Protein AF-A0A945M6J4-F1 (afdb_monomer)

pLDDT: mean 96.17, std 4.26, range [65.12, 98.44]

Foldseek 3Di:
DLLVLLLLLLLLVLLLVVLVVVLVPDDPVCVVVSVVSVVVSVVSVVSNVVSVVVNNVVPVVSVVSSVVSNVVNVVVVCVVVVD

Secondary structure (DSSP, 8-state):
-HHHHHHHHHHHHHHHHHHHHHHHH--GGGHHHHHHHHHHHHHHHHHHHHHHHTTSTTSTTHHHHHHHHHHHHHHHHHHHH--

Nearest PDB structures (foldseek):
  5n72-assembly1_A-2  TM=5.344E-01  e=4.107E+00  Legionella pneumophila
  5n6x-assembly1_A  TM=6.314E-01  e=9.364E+00  Legionella pneumophila

Structure (mmCIF, N/CA/C/O backbone):
data_AF-A0A945M6J4-F1
#
_entry.id   AF-A0A945M6J4-F1
#
loop_
_atom_site.group_PDB
_atom_site.id
_atom_site.type_symbol
_atom_site.label_atom_id
_atom_site.label_alt_id
_atom_site.label_comp_id
_atom_site.label_asym_id
_atom_site.label_entity_id
_atom_site.label_seq_id
_atom_site.pdbx_PDB_ins_code
_atom_site.Cartn_x
_atom_site.Cartn_y
_atom_site.Cartn_z
_atom_site.occupancy
_atom_site.B_iso_or_equiv
_atom_site.auth_seq_id
_atom_site.auth_comp_id
_atom_site.auth_asym_id
_atom_site.auth_atom_id
_atom_site.pdbx_PDB_model_num
ATOM 1 N N . PRO A 1 1 ? 13.836 6.679 -11.275 1.00 80.44 1 PRO A N 1
ATOM 2 C CA . PRO A 1 1 ? 12.478 7.264 -11.134 1.00 80.44 1 PRO A CA 1
ATOM 3 C C . PRO A 1 1 ? 11.362 6.232 -11.353 1.00 80.44 1 PRO A C 1
ATOM 5 O O . PRO A 1 1 ? 10.742 5.837 -10.380 1.00 80.44 1 PRO A O 1
ATOM 8 N N . ARG A 1 2 ? 11.175 5.709 -12.573 1.00 92.56 2 ARG A N 1
ATOM 9 C CA . ARG A 1 2 ? 10.055 4.802 -12.903 1.00 92.56 2 ARG A CA 1
ATOM 10 C C . ARG A 1 2 ? 10.044 3.477 -12.141 1.00 92.56 2 ARG A C 1
ATOM 12 O O . ARG A 1 2 ? 9.001 3.059 -11.677 1.00 92.56 2 ARG A O 1
ATOM 19 N N . ALA A 1 3 ? 11.208 2.856 -11.935 1.00 94.88 3 ALA A N 1
ATOM 20 C CA . ALA A 1 3 ? 11.301 1.630 -11.133 1.00 94.88 3 ALA A CA 1
ATOM 21 C C . ALA A 1 3 ? 10.864 1.841 -9.671 1.00 94.88 3 ALA A C 1
ATOM 23 O O . ALA A 1 3 ? 10.233 0.967 -9.095 1.00 94.88 3 ALA A O 1
ATOM 24 N N . ALA A 1 4 ? 11.157 3.009 -9.088 1.00 96.12 4 ALA A N 1
ATOM 25 C CA . ALA A 1 4 ? 10.669 3.347 -7.754 1.00 96.12 4 ALA A CA 1
ATOM 26 C C . ALA A 1 4 ? 9.144 3.537 -7.760 1.00 96.12 4 ALA A C 1
ATOM 28 O O . ALA A 1 4 ? 8.481 2.992 -6.892 1.00 96.12 4 ALA A O 1
ATOM 29 N N . MET A 1 5 ? 8.593 4.203 -8.782 1.00 97.56 5 MET A N 1
ATOM 30 C CA . MET A 1 5 ? 7.140 4.363 -8.942 1.00 97.56 5 MET A CA 1
ATOM 31 C C . MET A 1 5 ? 6.425 3.023 -9.169 1.00 97.56 5 MET A C 1
ATOM 33 O O . MET A 1 5 ? 5.352 2.801 -8.625 1.00 97.56 5 MET A O 1
ATOM 37 N N . ALA A 1 6 ? 7.039 2.085 -9.893 1.00 97.38 6 ALA A N 1
ATOM 38 C CA . ALA A 1 6 ? 6.539 0.716 -10.021 1.00 97.38 6 ALA A CA 1
ATOM 39 C C . ALA A 1 6 ? 6.488 -0.016 -8.673 1.00 97.38 6 ALA A C 1
ATOM 41 O O . ALA A 1 6 ? 5.523 -0.726 -8.397 1.00 97.38 6 ALA A O 1
ATOM 42 N N . CYS A 1 7 ? 7.507 0.1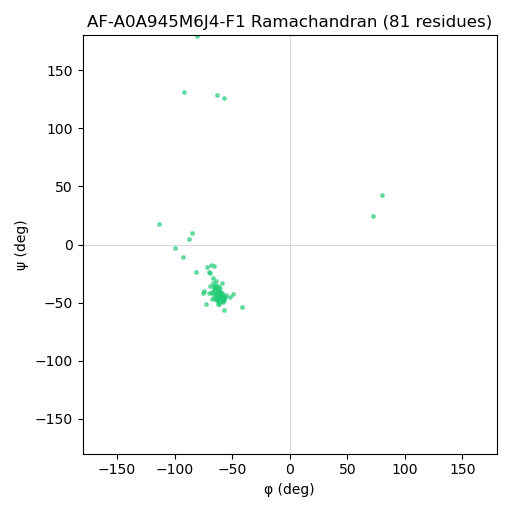69 -7.825 1.00 97.25 7 CYS A N 1
ATOM 43 C CA . CYS A 1 7 ? 7.470 -0.334 -6.455 1.00 97.25 7 CYS A CA 1
ATOM 44 C C . CYS A 1 7 ? 6.360 0.341 -5.642 1.00 97.25 7 CYS A C 1
ATOM 46 O O . CYS A 1 7 ? 5.657 -0.371 -4.937 1.00 97.25 7 CYS A O 1
ATOM 48 N N . THR A 1 8 ? 6.176 1.661 -5.762 1.00 97.62 8 THR A N 1
ATOM 49 C CA . THR A 1 8 ? 5.092 2.401 -5.095 1.00 97.62 8 THR A CA 1
ATOM 50 C C . THR A 1 8 ? 3.733 1.824 -5.474 1.00 97.62 8 THR A C 1
ATOM 52 O O . THR A 1 8 ? 3.056 1.311 -4.596 1.00 97.62 8 THR A O 1
ATOM 55 N N . VAL A 1 9 ? 3.387 1.747 -6.767 1.00 97.69 9 VAL A N 1
ATOM 56 C CA . VAL A 1 9 ? 2.120 1.127 -7.217 1.00 97.69 9 VAL A CA 1
ATOM 57 C C . VAL A 1 9 ? 1.940 -0.273 -6.623 1.00 97.69 9 VAL A C 1
ATOM 59 O O . VAL A 1 9 ? 0.877 -0.615 -6.117 1.00 97.69 9 VAL A O 1
ATOM 62 N N . ALA A 1 10 ? 2.992 -1.092 -6.647 1.00 97.75 10 ALA A N 1
ATOM 63 C CA . ALA A 1 10 ? 2.934 -2.452 -6.131 1.00 97.75 10 ALA A CA 1
ATOM 64 C C . ALA A 1 10 ? 2.704 -2.534 -4.610 1.00 97.75 10 ALA A C 1
ATOM 66 O O . ALA A 1 10 ? 2.023 -3.455 -4.158 1.00 97.75 10 ALA A O 1
ATOM 67 N N . VAL A 1 11 ? 3.284 -1.621 -3.827 1.00 98.00 11 VAL A N 1
ATOM 68 C CA . VAL A 1 11 ? 3.064 -1.539 -2.377 1.00 98.00 11 VAL A CA 1
ATOM 69 C C . VAL A 1 11 ? 1.669 -0.996 -2.091 1.00 98.00 1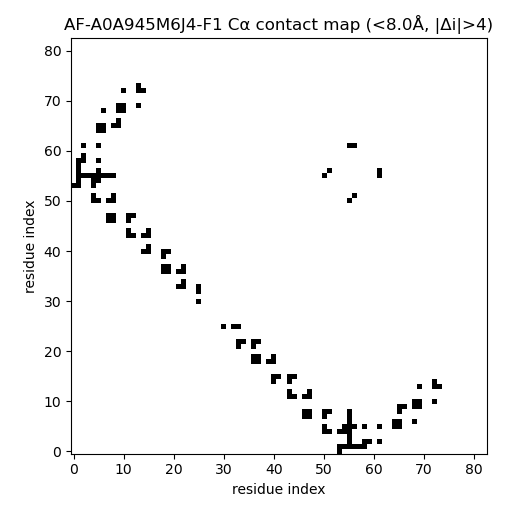1 VAL A C 1
ATOM 71 O O . VAL A 1 11 ? 0.920 -1.667 -1.383 1.00 98.00 11 VAL A O 1
ATOM 74 N N . GLU A 1 12 ? 1.298 0.135 -2.690 1.00 97.50 12 GLU A N 1
ATOM 75 C CA . GLU A 1 12 ? 0.054 0.839 -2.363 1.00 97.50 12 GLU A CA 1
ATOM 76 C C . GLU A 1 12 ? -1.195 0.053 -2.748 1.00 97.50 12 GLU A C 1
ATOM 78 O O . GLU A 1 12 ? -2.168 0.053 -2.001 1.00 97.50 12 GLU A O 1
ATOM 83 N N . GLU A 1 13 ? -1.164 -0.729 -3.831 1.00 97.50 13 GLU A N 1
ATOM 84 C CA . GLU A 1 13 ? -2.270 -1.645 -4.132 1.00 97.50 13 GLU A CA 1
ATOM 85 C C . GLU A 1 13 ? -2.480 -2.678 -3.010 1.00 97.50 13 GLU A C 1
ATOM 87 O O . GLU A 1 13 ? -3.612 -2.966 -2.623 1.00 97.50 13 GLU A O 1
ATOM 92 N N . VAL A 1 14 ? -1.397 -3.224 -2.448 1.00 98.12 14 VAL A N 1
ATOM 93 C CA . VAL A 1 14 ? -1.480 -4.222 -1.370 1.00 98.12 14 VAL A CA 1
ATOM 94 C C . VAL A 1 14 ? -1.874 -3.582 -0.040 1.00 98.12 14 VAL A C 1
ATOM 96 O O . VAL A 1 14 ? -2.651 -4.170 0.713 1.00 98.12 14 VAL A O 1
ATOM 99 N N . ILE A 1 15 ? -1.345 -2.398 0.267 1.00 97.56 15 ILE A N 1
ATOM 100 C CA . ILE A 1 15 ? -1.669 -1.673 1.499 1.00 97.56 15 ILE A CA 1
ATOM 101 C C . ILE A 1 15 ? -3.109 -1.150 1.452 1.00 97.56 15 ILE A C 1
ATOM 103 O O . ILE A 1 15 ? -3.845 -1.324 2.421 1.00 97.56 15 ILE A O 1
ATOM 107 N N . GLY A 1 16 ? -3.563 -0.624 0.314 1.00 97.38 16 GLY A N 1
ATOM 108 C CA . GLY A 1 16 ? -4.948 -0.202 0.109 1.00 97.38 16 GLY A CA 1
ATOM 109 C C . GLY A 1 16 ? -5.948 -1.355 0.252 1.00 97.38 16 GLY A C 1
ATOM 110 O O . GLY A 1 16 ? -6.973 -1.200 0.924 1.00 97.38 16 GLY A O 1
ATOM 111 N N . GLU A 1 17 ? -5.638 -2.536 -0.304 1.00 96.81 17 GLU A N 1
ATOM 112 C CA . GLU A 1 17 ? -6.395 -3.777 -0.058 1.00 96.81 17 GLU A CA 1
ATOM 113 C C . GLU A 1 17 ? -6.430 -4.118 1.443 1.00 96.81 17 GLU A C 1
ATOM 115 O O . GLU A 1 17 ? -7.483 -4.459 1.986 1.00 96.81 17 GLU A O 1
ATOM 120 N N . HIS A 1 18 ? -5.291 -3.997 2.131 1.00 97.50 18 HIS A N 1
ATOM 121 C CA . HIS A 1 18 ? -5.188 -4.306 3.553 1.00 97.50 18 HIS A CA 1
ATOM 122 C C . HIS A 1 18 ? -6.006 -3.350 4.430 1.00 97.50 18 HIS A C 1
ATOM 124 O O . HIS A 1 18 ? -6.738 -3.807 5.308 1.00 97.50 18 HIS A O 1
ATOM 130 N N . TYR A 1 19 ? -5.939 -2.041 4.185 1.00 98.06 19 TYR A N 1
ATOM 131 C CA . TYR A 1 19 ? -6.743 -1.061 4.914 1.00 98.06 19 TYR A CA 1
ATOM 132 C C . TYR A 1 19 ? -8.239 -1.224 4.644 1.00 98.06 19 TYR A C 1
ATOM 134 O O . TYR A 1 19 ? -9.043 -1.057 5.562 1.00 98.06 19 TYR A O 1
ATOM 142 N N . ALA A 1 20 ? -8.631 -1.609 3.425 1.00 96.94 20 ALA A N 1
ATOM 143 C CA . ALA A 1 20 ? -10.025 -1.927 3.126 1.00 96.94 20 ALA A CA 1
ATOM 144 C C . ALA A 1 20 ? -10.538 -3.114 3.966 1.00 96.94 20 ALA A C 1
ATOM 146 O O . ALA A 1 20 ? -11.631 -3.028 4.530 1.00 96.94 20 ALA A O 1
ATOM 147 N N . ASP A 1 21 ? -9.746 -4.187 4.099 1.00 96.69 21 ASP A N 1
ATOM 148 C CA . ASP A 1 21 ? -10.077 -5.324 4.974 1.00 96.69 21 ASP A CA 1
ATOM 149 C C . ASP A 1 21 ? -10.165 -4.901 6.446 1.00 96.69 21 ASP A C 1
ATOM 151 O O . ASP A 1 21 ? -11.146 -5.212 7.123 1.00 96.69 21 ASP A O 1
ATOM 155 N N . GLN A 1 22 ? -9.182 -4.137 6.938 1.00 97.06 22 GLN A N 1
ATOM 156 C CA . GLN A 1 22 ? -9.189 -3.638 8.315 1.00 97.06 22 GLN A CA 1
ATOM 157 C C . GLN A 1 22 ? -10.441 -2.805 8.604 1.00 97.06 22 GLN A C 1
ATOM 159 O O . GLN A 1 22 ? -11.141 -3.079 9.576 1.00 97.06 22 GLN A O 1
ATOM 164 N N . ALA A 1 23 ? -10.768 -1.836 7.745 1.00 96.94 23 ALA A N 1
ATOM 165 C CA . ALA A 1 23 ? -11.954 -1.002 7.908 1.00 96.94 23 ALA A CA 1
ATOM 166 C C . ALA A 1 23 ? -13.254 -1.825 7.887 1.00 96.94 23 ALA A C 1
ATOM 168 O O . ALA A 1 23 ? -14.171 -1.532 8.653 1.00 96.94 23 ALA A O 1
ATOM 169 N N . GLY A 1 24 ? -13.325 -2.871 7.054 1.00 96.31 24 GLY A N 1
ATOM 170 C CA . GLY A 1 24 ? -14.476 -3.777 6.970 1.00 96.31 24 GLY A CA 1
ATOM 171 C C . GLY A 1 24 ? -14.682 -4.667 8.201 1.00 96.31 24 GLY A C 1
ATOM 172 O O . GLY A 1 24 ? -15.774 -5.202 8.391 1.00 96.31 24 GLY A O 1
ATOM 173 N N . ARG A 1 25 ? -13.659 -4.820 9.049 1.00 95.94 25 ARG A N 1
ATOM 174 C CA . ARG A 1 25 ? -13.711 -5.615 10.286 1.00 95.94 25 ARG A CA 1
ATOM 175 C C . ARG A 1 25 ? -14.096 -4.800 11.522 1.00 95.94 25 ARG A C 1
ATOM 177 O O . ARG A 1 25 ? -14.364 -5.407 12.555 1.00 95.94 25 ARG A O 1
ATOM 184 N N . LEU A 1 26 ? -14.121 -3.470 11.421 1.00 96.88 26 LEU A N 1
ATOM 185 C CA . LEU A 1 26 ? -14.390 -2.564 12.540 1.00 96.88 26 LEU A CA 1
ATOM 186 C C . LEU A 1 26 ? -15.879 -2.220 12.663 1.00 96.88 26 LEU A C 1
ATOM 188 O O . LEU A 1 26 ? -16.534 -1.820 11.692 1.00 96.88 26 LEU A O 1
ATOM 192 N N . GLY A 1 27 ? -16.391 -2.340 13.888 1.00 93.75 27 GLY A N 1
ATOM 193 C CA . GLY A 1 27 ? -17.772 -2.027 14.252 1.00 93.75 27 GLY A CA 1
ATOM 194 C C . GLY A 1 27 ? -18.032 -0.533 14.464 1.00 93.75 27 GLY A C 1
ATOM 195 O O . GLY A 1 27 ? -17.148 0.312 14.325 1.00 93.75 27 GLY A O 1
ATOM 196 N N . ASP A 1 28 ? -19.279 -0.185 14.788 1.00 94.31 28 ASP A N 1
ATOM 197 C CA . ASP A 1 28 ? -19.675 1.205 15.071 1.00 94.31 28 ASP A CA 1
ATOM 198 C C . ASP A 1 28 ? -19.096 1.742 16.386 1.00 94.31 28 ASP A C 1
ATOM 200 O O . ASP A 1 28 ? -18.889 2.945 16.534 1.00 94.31 28 ASP A O 1
ATOM 204 N N . ASP A 1 29 ? -18.776 0.851 17.319 1.00 96.56 29 ASP A N 1
ATOM 205 C CA . ASP A 1 29 ? -18.028 1.136 18.541 1.00 96.56 29 ASP A CA 1
ATOM 206 C C . ASP A 1 29 ? -16.575 1.565 18.271 1.00 96.56 29 ASP A C 1
ATOM 208 O O . ASP A 1 29 ? -15.962 2.237 19.102 1.00 96.56 29 ASP A O 1
ATOM 212 N N . GLU A 1 30 ? -16.055 1.267 17.079 1.00 97.12 30 GLU A N 1
ATOM 213 C CA . GLU A 1 30 ? -14.707 1.615 16.622 1.00 97.12 30 GLU A CA 1
ATOM 214 C C . GLU A 1 30 ? -14.721 2.629 15.464 1.00 97.12 30 GLU A C 1
ATOM 216 O O . GLU A 1 30 ? -13.715 2.807 14.770 1.00 97.12 30 GLU A O 1
ATOM 221 N N . ALA A 1 31 ? -15.840 3.338 15.258 1.00 96.44 31 ALA A N 1
ATOM 222 C CA . ALA A 1 31 ? -16.015 4.272 14.144 1.00 96.44 31 ALA A CA 1
ATOM 223 C C . ALA A 1 31 ? -14.854 5.280 13.958 1.00 96.44 31 ALA A C 1
ATOM 225 O O . ALA A 1 31 ? -14.401 5.425 12.822 1.00 96.44 31 ALA A O 1
ATOM 226 N N . PRO A 1 32 ? -14.277 5.903 15.012 1.00 97.81 32 PRO A N 1
ATOM 227 C CA . PRO A 1 32 ? -13.146 6.821 14.838 1.00 97.81 32 PRO A CA 1
ATOM 228 C C . PRO A 1 32 ? -11.875 6.152 14.290 1.00 97.81 32 PRO A C 1
ATOM 230 O O . PRO A 1 32 ? -11.080 6.787 13.595 1.00 97.81 32 PRO A O 1
ATOM 233 N N . LEU A 1 33 ? -11.647 4.874 14.614 1.00 98.00 33 LEU A N 1
ATOM 234 C CA . LEU A 1 33 ? -10.516 4.113 14.081 1.00 98.00 33 LEU A CA 1
ATOM 235 C C . LEU A 1 33 ? -10.776 3.717 12.626 1.00 98.00 33 LEU A C 1
ATOM 237 O O . LEU A 1 33 ? -9.882 3.845 11.790 1.00 98.00 33 LEU A O 1
ATOM 241 N N . ARG A 1 34 ? -12.009 3.296 12.323 1.00 98.06 34 ARG A N 1
ATOM 242 C CA . ARG A 1 34 ? -12.449 2.967 10.964 1.00 98.06 34 ARG A CA 1
ATOM 243 C C . ARG A 1 34 ? -12.293 4.155 10.018 1.00 98.06 34 ARG A C 1
ATOM 245 O O . ARG A 1 34 ? -11.717 3.985 8.949 1.00 98.06 34 ARG A O 1
ATOM 252 N N . GLU A 1 35 ? -12.727 5.346 10.429 1.00 97.69 35 GLU A N 1
ATOM 253 C CA . GLU A 1 35 ? -12.559 6.581 9.650 1.00 97.69 35 GLU A CA 1
ATOM 254 C C . GLU A 1 35 ? -11.083 6.887 9.387 1.00 97.69 35 GLU A C 1
ATOM 256 O O . GLU A 1 35 ? -10.703 7.175 8.257 1.00 97.69 35 GLU A O 1
ATOM 261 N N . LYS A 1 36 ? -10.221 6.749 10.400 1.00 98.38 36 LYS A N 1
ATOM 262 C CA . LYS A 1 36 ? -8.781 6.979 10.232 1.00 98.38 36 LYS A CA 1
ATOM 263 C C . LYS A 1 36 ? -8.147 6.016 9.226 1.00 98.38 36 LYS A C 1
ATOM 265 O O . LYS A 1 36 ? -7.345 6.439 8.402 1.00 98.38 36 LYS A O 1
ATOM 270 N N . ILE A 1 37 ? -8.499 4.733 9.291 1.00 98.06 37 ILE A N 1
ATOM 271 C CA . ILE A 1 37 ? -8.005 3.727 8.339 1.00 98.06 37 ILE A CA 1
ATOM 272 C C . ILE A 1 37 ? -8.521 4.019 6.927 1.00 98.06 37 ILE A C 1
ATOM 274 O O . ILE A 1 37 ? -7.780 3.847 5.964 1.00 98.06 37 ILE A O 1
ATOM 278 N N . GLN A 1 38 ? -9.761 4.494 6.792 1.00 97.69 38 GLN A N 1
ATOM 279 C CA . GLN A 1 38 ? -10.303 4.922 5.502 1.00 97.69 38 GLN A CA 1
ATOM 280 C C . GLN A 1 38 ? -9.545 6.125 4.937 1.00 97.69 38 GLN A C 1
ATOM 282 O O . GLN A 1 38 ? -9.196 6.095 3.765 1.00 97.69 38 GLN A O 1
ATOM 287 N N . THR A 1 39 ? -9.203 7.120 5.762 1.00 98.06 39 THR A N 1
ATOM 288 C CA . THR A 1 39 ? -8.341 8.232 5.333 1.00 98.06 39 THR A CA 1
ATOM 289 C C . THR A 1 39 ? -6.989 7.734 4.830 1.00 98.06 39 THR A C 1
ATOM 291 O O . THR A 1 39 ? -6.597 8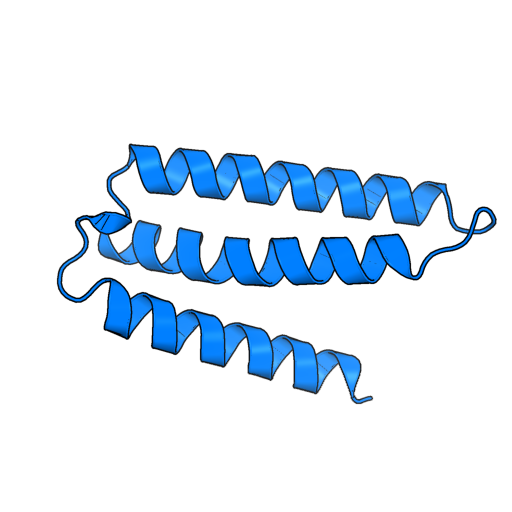.093 3.730 1.00 98.06 39 THR A O 1
ATOM 294 N N . PHE A 1 40 ? -6.312 6.845 5.566 1.00 97.94 40 PHE A N 1
ATOM 295 C CA . PHE A 1 40 ? -5.033 6.295 5.099 1.00 97.94 40 PHE A CA 1
ATOM 296 C C . PHE A 1 40 ? -5.174 5.494 3.806 1.00 97.94 40 PHE A C 1
ATOM 298 O O . PHE A 1 40 ? -4.318 5.583 2.936 1.00 97.94 40 PHE A O 1
ATOM 305 N N . ARG A 1 41 ? -6.266 4.741 3.639 1.00 97.31 41 ARG A N 1
ATOM 306 C CA . ARG A 1 41 ? -6.562 4.063 2.373 1.00 97.31 41 ARG A CA 1
ATOM 307 C C . ARG A 1 41 ? -6.703 5.051 1.217 1.00 97.31 41 ARG A C 1
ATOM 309 O O . ARG A 1 41 ? -6.252 4.740 0.120 1.00 97.31 41 ARG A O 1
ATOM 316 N N . ASP A 1 42 ? -7.361 6.179 1.447 1.00 97.38 42 ASP A N 1
ATOM 317 C CA . ASP A 1 42 ? -7.558 7.197 0.419 1.00 97.38 42 ASP A CA 1
ATOM 318 C C . ASP A 1 42 ? -6.229 7.897 0.072 1.00 97.38 42 ASP A C 1
ATOM 320 O O . ASP A 1 42 ? -5.968 8.122 -1.110 1.00 97.38 42 ASP A O 1
ATOM 324 N N . ASP A 1 43 ? -5.345 8.116 1.053 1.00 97.69 43 ASP A N 1
ATOM 325 C CA . ASP A 1 43 ? -3.975 8.597 0.816 1.00 97.69 43 ASP A CA 1
ATOM 326 C C . ASP A 1 43 ? -3.193 7.624 -0.098 1.00 97.69 43 ASP A C 1
ATOM 328 O O . ASP A 1 43 ? -2.528 8.054 -1.043 1.00 97.69 43 ASP A O 1
ATOM 332 N N . GLU A 1 44 ? -3.326 6.301 0.097 1.00 96.94 44 GLU A N 1
ATOM 333 C CA . GLU A 1 44 ? -2.661 5.321 -0.781 1.00 96.94 44 GLU A CA 1
ATOM 334 C C . GLU A 1 44 ? -3.199 5.329 -2.220 1.00 96.94 44 GLU A C 1
ATOM 336 O O . GLU A 1 44 ? -2.458 5.033 -3.161 1.00 96.94 44 GLU A O 1
ATOM 341 N N . LEU A 1 45 ? -4.472 5.688 -2.423 1.00 96.00 45 LEU A N 1
ATOM 342 C CA . LEU A 1 45 ? -5.025 5.872 -3.769 1.00 96.00 45 LEU A CA 1
ATOM 343 C C . LEU A 1 45 ? -4.397 7.093 -4.457 1.00 96.00 45 LEU A C 1
ATOM 345 O O . LEU A 1 45 ? -4.030 7.000 -5.62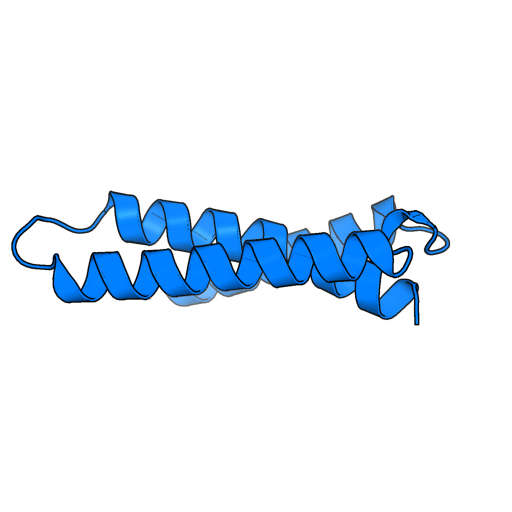7 1.00 96.00 45 LEU A O 1
ATOM 349 N N . GLU A 1 46 ? -4.192 8.199 -3.734 1.00 96.94 46 GLU A N 1
ATOM 350 C CA . GLU A 1 46 ? -3.501 9.383 -4.265 1.00 96.94 46 GLU A CA 1
ATOM 351 C C . GLU A 1 46 ? -2.027 9.083 -4.597 1.00 96.94 46 GLU A C 1
ATOM 353 O O . GLU A 1 46 ? -1.507 9.504 -5.639 1.00 96.94 46 GLU A O 1
ATOM 358 N N . HIS A 1 47 ? -1.348 8.304 -3.749 1.00 96.56 47 HIS A N 1
ATOM 359 C CA . HIS A 1 47 ? 0.012 7.830 -4.010 1.00 96.56 47 HIS A CA 1
ATOM 360 C C . HIS A 1 47 ? 0.086 6.953 -5.268 1.00 96.56 47 HIS A C 1
ATOM 362 O O . HIS A 1 47 ? 1.011 7.106 -6.075 1.00 96.56 47 HIS A O 1
ATOM 368 N N . LEU A 1 48 ? -0.887 6.055 -5.455 1.00 95.44 48 LEU A N 1
ATOM 369 C CA . LEU A 1 48 ? -0.994 5.210 -6.642 1.00 95.44 48 LEU A CA 1
ATOM 370 C C . LEU A 1 48 ? -1.181 6.058 -7.898 1.00 95.44 48 LEU A C 1
ATOM 372 O O . LEU A 1 48 ? -0.407 5.902 -8.845 1.00 95.44 48 LEU A O 1
ATOM 376 N N . ASP A 1 49 ? -2.148 6.976 -7.892 1.00 97.44 49 ASP A N 1
ATOM 377 C CA . ASP A 1 49 ? -2.417 7.871 -9.020 1.00 97.44 49 ASP A CA 1
ATOM 378 C C . ASP A 1 49 ? -1.160 8.673 -9.386 1.00 97.44 49 ASP A C 1
ATOM 380 O O . ASP A 1 49 ? -0.721 8.667 -10.540 1.00 97.44 49 ASP A O 1
ATOM 384 N N . THR A 1 50 ? -0.484 9.248 -8.386 1.00 97.25 50 THR A N 1
ATOM 385 C CA . THR A 1 50 ? 0.783 9.969 -8.575 1.00 97.25 50 THR A CA 1
ATOM 386 C C . THR A 1 50 ? 1.856 9.078 -9.205 1.00 97.25 50 THR A C 1
ATOM 388 O O . THR A 1 50 ? 2.573 9.503 -10.117 1.00 97.25 50 THR A O 1
ATOM 391 N N . ALA A 1 51 ? 2.004 7.837 -8.741 1.00 96.69 51 ALA A N 1
ATOM 392 C CA . ALA A 1 51 ? 3.003 6.916 -9.271 1.00 96.69 51 ALA A CA 1
ATOM 393 C C . ALA A 1 51 ? 2.710 6.527 -10.730 1.00 96.69 51 ALA A C 1
ATOM 395 O O . ALA A 1 51 ? 3.638 6.448 -11.545 1.00 96.69 51 ALA A O 1
ATOM 396 N N . VAL A 1 52 ? 1.434 6.344 -11.079 1.00 96.38 52 VAL A N 1
ATOM 397 C CA . VAL A 1 52 ? 0.987 6.099 -12.457 1.00 96.38 52 VAL A CA 1
ATOM 398 C C . VAL A 1 52 ? 1.300 7.299 -13.350 1.00 96.38 52 VAL A C 1
ATOM 400 O O . VAL A 1 52 ? 1.924 7.117 -14.396 1.00 96.38 52 VAL A O 1
ATOM 403 N N . GLU A 1 53 ? 0.979 8.521 -12.920 1.00 97.19 53 GLU A N 1
ATOM 404 C CA . GLU A 1 53 ? 1.306 9.752 -13.659 1.00 97.19 53 GLU A CA 1
ATOM 405 C C . GLU A 1 53 ? 2.816 9.921 -13.901 1.00 97.19 53 GLU A C 1
ATOM 407 O O . GLU A 1 53 ? 3.242 10.415 -14.947 1.00 97.19 53 GLU A O 1
ATOM 412 N N . HIS A 1 54 ? 3.649 9.458 -12.965 1.00 96.31 54 HIS A N 1
ATOM 413 C CA . HIS A 1 54 ? 5.112 9.489 -13.075 1.00 96.31 54 HIS A CA 1
ATOM 414 C C . HIS A 1 54 ? 5.711 8.300 -13.848 1.00 96.31 54 HIS A C 1
ATOM 416 O O . HIS A 1 54 ? 6.939 8.125 -13.903 1.00 96.31 54 HIS A O 1
ATOM 422 N N . GLY A 1 55 ? 4.862 7.506 -14.492 1.00 95.88 55 GLY A N 1
ATOM 423 C CA . GLY A 1 55 ? 5.247 6.455 -15.414 1.00 95.88 55 GLY A CA 1
ATOM 424 C C . GLY A 1 55 ? 5.694 5.158 -14.736 1.00 95.88 55 GLY A C 1
ATOM 425 O O . GLY A 1 55 ? 6.725 4.579 -15.105 1.00 95.88 55 GLY A O 1
ATOM 426 N N . ALA A 1 56 ? 4.974 4.734 -13.692 1.00 95.88 56 ALA A N 1
ATOM 427 C CA . ALA A 1 56 ? 5.202 3.458 -13.015 1.00 95.88 56 ALA A CA 1
ATOM 428 C C . ALA A 1 56 ? 5.136 2.261 -13.977 1.00 95.88 56 ALA A C 1
ATOM 430 O O . ALA A 1 56 ? 6.008 1.390 -13.938 1.00 95.88 56 ALA A O 1
ATOM 431 N N . TYR A 1 57 ? 4.136 2.226 -14.861 1.00 95.88 57 TYR A N 1
ATOM 432 C CA . TYR A 1 57 ? 3.887 1.090 -15.755 1.00 95.88 57 TYR A CA 1
ATOM 433 C C . TYR A 1 57 ? 4.928 0.959 -16.878 1.00 95.88 57 TYR A C 1
ATOM 435 O O . TYR A 1 57 ? 5.123 -0.118 -17.436 1.00 95.88 57 TYR A O 1
ATOM 443 N N . GLU A 1 58 ? 5.665 2.027 -17.169 1.00 97.00 58 GLU A N 1
ATOM 444 C CA . GLU A 1 58 ? 6.738 2.088 -18.158 1.00 97.00 58 GLU A CA 1
ATOM 445 C C . GLU A 1 58 ? 8.097 1.674 -17.575 1.00 97.00 58 GLU A C 1
ATOM 447 O O . GLU A 1 58 ? 9.132 1.787 -18.245 1.00 97.00 58 GLU A O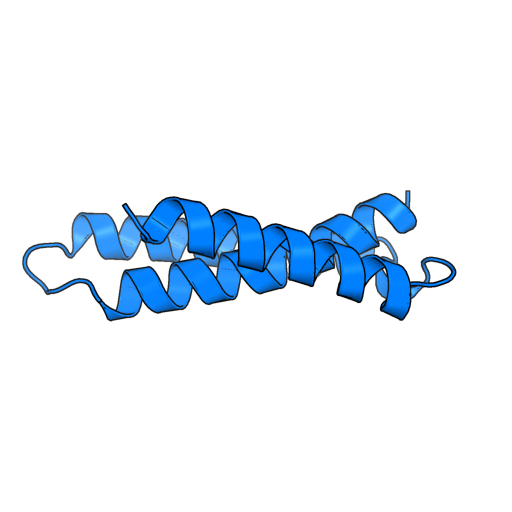 1
ATOM 452 N N . ALA A 1 59 ? 8.135 1.220 -16.320 1.00 96.81 59 ALA A N 1
ATOM 453 C CA . ALA A 1 59 ? 9.332 0.636 -15.739 1.00 96.81 59 ALA A CA 1
ATOM 454 C C . ALA A 1 59 ? 9.723 -0.658 -16.490 1.00 96.81 59 ALA A C 1
ATOM 456 O O . ALA A 1 59 ? 8.901 -1.565 -16.643 1.00 96.81 59 ALA A O 1
ATOM 457 N N . PRO A 1 60 ? 10.986 -0.805 -16.935 1.00 96.06 60 PRO A N 1
ATOM 458 C CA . PRO A 1 60 ? 11.448 -2.050 -17.540 1.00 96.06 60 PRO A CA 1
ATOM 459 C C . PRO A 1 60 ? 11.257 -3.238 -16.589 1.00 96.06 60 PRO A C 1
ATOM 461 O O . PRO A 1 60 ? 11.725 -3.205 -15.453 1.00 96.06 60 PRO A O 1
ATOM 464 N N . GLY A 1 61 ? 10.576 -4.287 -17.059 1.00 96.19 61 GLY A N 1
ATOM 465 C CA . GLY A 1 61 ? 10.264 -5.458 -16.235 1.00 96.19 61 GLY A CA 1
ATOM 466 C C . GLY A 1 61 ? 9.195 -5.210 -15.164 1.00 96.19 61 GLY A C 1
ATOM 467 O O . GLY A 1 61 ? 9.183 -5.938 -14.172 1.00 96.19 61 GLY A O 1
ATOM 468 N N . TYR A 1 62 ? 8.319 -4.212 -15.359 1.00 96.19 62 TYR A N 1
ATOM 469 C CA . TYR A 1 62 ? 7.252 -3.822 -14.430 1.00 96.19 62 TYR A CA 1
ATOM 470 C C . TYR A 1 62 ? 6.530 -5.018 -13.799 1.00 96.19 62 TYR A C 1
ATOM 472 O O . TYR A 1 62 ? 6.501 -5.122 -12.579 1.00 96.19 62 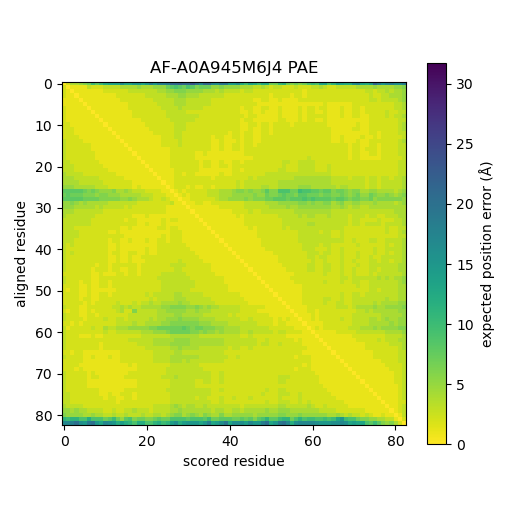TYR A O 1
ATOM 480 N N . GLU A 1 63 ? 6.010 -5.953 -14.600 1.00 96.69 63 GLU A N 1
ATOM 481 C CA . GLU A 1 63 ? 5.220 -7.076 -14.074 1.00 96.69 63 GLU A CA 1
ATOM 482 C C . GLU A 1 63 ? 6.006 -7.956 -13.093 1.00 96.69 63 GLU A C 1
ATOM 484 O O . GLU A 1 63 ? 5.483 -8.340 -12.047 1.00 96.69 63 GLU A O 1
ATOM 489 N N . LEU A 1 64 ? 7.277 -8.241 -13.396 1.00 97.69 64 LEU A N 1
ATOM 490 C CA . LEU A 1 64 ? 8.140 -9.043 -12.530 1.00 97.69 64 LEU A CA 1
ATOM 491 C C . LEU A 1 64 ? 8.445 -8.296 -11.227 1.00 97.69 64 LEU A C 1
ATOM 493 O O . LEU A 1 64 ? 8.334 -8.867 -10.142 1.00 97.69 64 LEU A O 1
ATOM 497 N N . LEU A 1 65 ? 8.816 -7.018 -11.339 1.00 96.38 65 LEU A N 1
ATOM 498 C CA . LEU A 1 65 ? 9.136 -6.177 -10.189 1.00 96.38 65 LEU A CA 1
ATOM 499 C C . LEU A 1 65 ? 7.913 -6.006 -9.282 1.00 96.38 65 LEU A C 1
ATOM 501 O O . LEU A 1 65 ? 7.989 -6.288 -8.087 1.00 96.38 65 LEU A O 1
ATOM 505 N N . ALA A 1 66 ? 6.779 -5.607 -9.856 1.00 97.25 66 ALA A N 1
ATOM 506 C CA . ALA A 1 66 ? 5.532 -5.417 -9.136 1.00 97.25 66 ALA A CA 1
ATOM 507 C C . ALA A 1 66 ? 5.055 -6.728 -8.503 1.00 97.25 66 ALA A C 1
ATOM 509 O O . ALA A 1 66 ? 4.670 -6.741 -7.338 1.00 97.25 66 ALA A O 1
ATOM 510 N N . GLY A 1 67 ? 5.140 -7.852 -9.221 1.00 97.94 67 GLY A N 1
ATOM 511 C CA . GLY A 1 67 ? 4.800 -9.169 -8.686 1.00 97.94 67 GLY A CA 1
ATOM 512 C C . GLY A 1 67 ? 5.649 -9.558 -7.471 1.00 97.94 67 GLY A C 1
ATOM 513 O O . GLY A 1 67 ? 5.111 -10.013 -6.456 1.00 97.94 67 GLY A O 1
ATOM 514 N N . ALA A 1 68 ? 6.965 -9.335 -7.539 1.00 98.31 68 ALA A N 1
ATOM 515 C CA . ALA A 1 68 ? 7.879 -9.612 -6.433 1.00 98.31 68 ALA A CA 1
ATOM 516 C C . ALA A 1 68 ? 7.592 -8.724 -5.213 1.00 98.31 68 ALA A C 1
ATOM 518 O O . ALA A 1 68 ? 7.475 -9.234 -4.097 1.00 98.31 68 ALA A O 1
ATOM 519 N N . VAL A 1 69 ? 7.418 -7.416 -5.427 1.00 98.25 69 VAL A N 1
ATOM 520 C CA . VAL A 1 69 ? 7.121 -6.451 -4.358 1.00 98.25 69 VAL A CA 1
ATOM 521 C C . VAL A 1 69 ? 5.776 -6.758 -3.703 1.00 98.25 69 VAL A C 1
ATOM 523 O O . VAL A 1 69 ? 5.725 -6.903 -2.484 1.00 98.25 69 VAL A O 1
ATOM 526 N N . LYS A 1 70 ? 4.714 -6.986 -4.488 1.00 98.31 70 LYS A N 1
ATOM 527 C CA . LYS A 1 70 ? 3.392 -7.371 -3.965 1.00 98.31 70 LYS A CA 1
ATOM 528 C C . LYS A 1 70 ? 3.464 -8.622 -3.097 1.00 98.31 70 LYS A C 1
ATOM 530 O O . LYS A 1 70 ? 2.849 -8.684 -2.035 1.00 98.31 70 LYS A O 1
ATOM 535 N N . THR A 1 71 ? 4.215 -9.628 -3.545 1.00 98.44 71 THR A N 1
ATOM 536 C CA . THR A 1 71 ? 4.402 -10.877 -2.793 1.00 98.44 71 THR A CA 1
ATOM 537 C C . THR A 1 71 ? 5.105 -10.615 -1.463 1.00 98.44 71 THR A C 1
ATOM 539 O O . THR A 1 71 ? 4.659 -11.112 -0.430 1.00 98.44 71 THR A O 1
ATOM 542 N N . GLY A 1 72 ? 6.164 -9.801 -1.474 1.00 98.25 72 GLY A N 1
ATOM 543 C CA . GLY A 1 72 ? 6.879 -9.393 -0.266 1.00 98.25 72 GLY A CA 1
ATOM 544 C C . GLY A 1 72 ? 5.984 -8.650 0.727 1.00 98.25 72 GLY A C 1
ATOM 545 O O . GLY A 1 72 ? 5.929 -9.028 1.897 1.00 98.25 72 GLY A O 1
ATOM 546 N N . SER A 1 73 ? 5.227 -7.654 0.261 1.00 98.00 73 SER A N 1
ATOM 547 C CA . SER A 1 73 ? 4.312 -6.871 1.101 1.00 98.00 73 SER A CA 1
ATOM 548 C C . SER A 1 73 ? 3.213 -7.737 1.716 1.00 98.00 73 SER A C 1
ATOM 550 O O . SER A 1 73 ? 2.987 -7.681 2.924 1.00 98.00 73 SER A O 1
ATOM 552 N N . ARG A 1 74 ? 2.579 -8.614 0.924 1.00 97.88 74 ARG A N 1
ATOM 553 C CA . ARG A 1 74 ? 1.561 -9.551 1.431 1.00 97.88 74 ARG A CA 1
ATOM 554 C C . ARG A 1 74 ? 2.130 -10.504 2.477 1.00 97.88 74 ARG A C 1
ATOM 556 O O . ARG A 1 74 ? 1.468 -10.768 3.477 1.00 97.88 74 ARG A O 1
ATOM 563 N N . LEU A 1 75 ? 3.353 -10.998 2.275 1.00 98.00 75 LEU A N 1
ATOM 564 C CA . LEU A 1 75 ? 4.024 -11.854 3.251 1.00 98.00 75 LEU A CA 1
ATOM 565 C C . LEU A 1 75 ? 4.302 -11.106 4.561 1.00 98.00 75 LEU A C 1
ATOM 567 O O . LEU A 1 75 ? 4.079 -11.667 5.632 1.00 98.00 75 LEU A O 1
ATOM 571 N N . ALA A 1 76 ? 4.755 -9.853 4.485 1.00 97.06 76 ALA A N 1
ATOM 572 C CA . ALA A 1 76 ? 4.992 -9.023 5.662 1.00 97.06 76 ALA A CA 1
ATOM 573 C C . ALA A 1 76 ? 3.696 -8.784 6.452 1.00 97.06 76 ALA A C 1
ATOM 575 O O . ALA A 1 76 ? 3.661 -9.049 7.651 1.00 97.06 76 ALA A O 1
ATOM 576 N N . ILE A 1 77 ? 2.612 -8.392 5.774 1.00 96.06 77 ILE A N 1
ATOM 577 C CA . ILE A 1 77 ? 1.284 -8.230 6.388 1.00 96.06 77 ILE A CA 1
ATOM 578 C C . ILE A 1 77 ? 0.823 -9.532 7.044 1.00 96.06 77 ILE A C 1
ATOM 580 O O . ILE A 1 77 ? 0.377 -9.534 8.193 1.00 96.06 77 ILE A O 1
ATOM 584 N N . TRP A 1 78 ? 0.940 -10.653 6.330 1.00 95.88 78 TRP A N 1
ATOM 585 C CA . TRP A 1 78 ? 0.550 -11.954 6.859 1.00 95.88 78 TRP A CA 1
ATOM 586 C C . TRP A 1 78 ? 1.327 -12.294 8.134 1.00 95.88 78 TRP A C 1
ATOM 588 O O . TRP A 1 78 ? 0.722 -12.684 9.127 1.00 95.88 78 TRP A O 1
ATOM 598 N N . LEU A 1 79 ? 2.649 -12.094 8.143 1.00 96.81 79 LEU A N 1
ATOM 599 C CA . LEU A 1 79 ? 3.481 -12.313 9.330 1.00 96.81 79 LEU A CA 1
ATOM 600 C C . LEU A 1 79 ? 3.053 -11.419 10.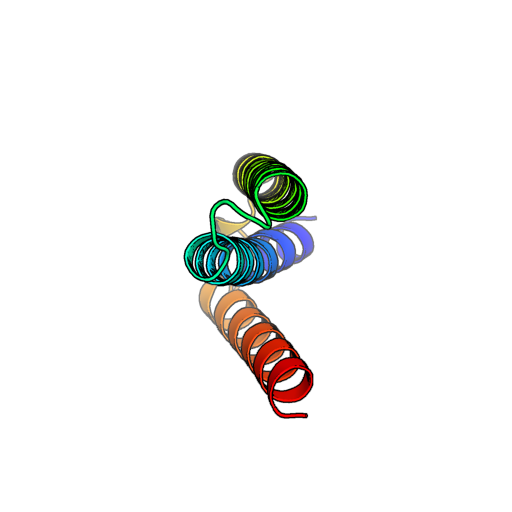501 1.00 96.81 79 LEU A C 1
ATOM 602 O O . LEU A 1 79 ? 2.957 -11.904 11.627 1.00 96.81 79 LEU A O 1
ATOM 606 N N . SER A 1 80 ? 2.771 -10.142 10.241 1.00 93.75 80 SER A N 1
ATOM 607 C CA . SER A 1 80 ? 2.382 -9.164 11.263 1.00 93.75 80 SER A CA 1
ATOM 608 C C . SER A 1 80 ? 0.988 -9.390 11.846 1.00 93.75 80 SER A C 1
ATOM 610 O O . SER A 1 80 ? 0.727 -8.947 12.955 1.00 93.75 80 SER A O 1
ATOM 612 N N . THR A 1 81 ? 0.099 -10.070 11.121 1.00 90.88 81 THR A N 1
ATOM 613 C CA . THR A 1 81 ? -1.283 -10.361 11.555 1.00 90.88 81 THR A CA 1
ATOM 614 C C . THR A 1 81 ? -1.461 -11.772 12.116 1.00 90.88 81 THR A C 1
ATOM 616 O O . THR A 1 81 ? -2.551 -12.145 12.550 1.00 90.88 81 THR A O 1
ATOM 619 N N . ARG A 1 82 ? -0.399 -12.585 12.088 1.00 85.12 82 ARG A N 1
ATOM 620 C CA . ARG A 1 82 ? -0.408 -13.988 12.520 1.00 85.12 82 ARG A CA 1
ATOM 621 C C . ARG A 1 82 ? -0.277 -14.163 14.036 1.00 85.12 82 ARG A C 1
ATOM 623 O O . ARG A 1 82 ? -0.662 -15.231 14.529 1.00 85.12 82 ARG A O 1
ATOM 630 N N . PHE A 1 83 ? 0.295 -13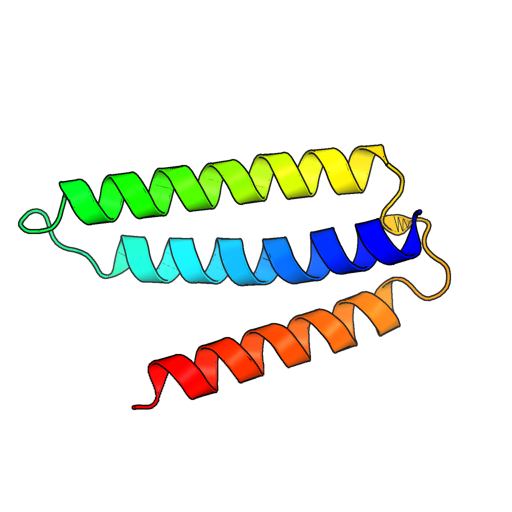.170 14.716 1.00 65.12 83 PHE A N 1
ATOM 631 C CA . PHE A 1 83 ? 0.586 -13.124 16.151 1.00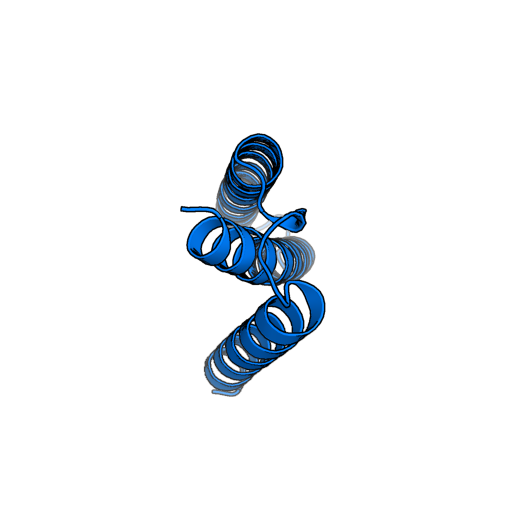 65.12 83 PHE A CA 1
ATOM 632 C C . PHE A 1 83 ? -0.196 -11.993 16.815 1.00 65.12 83 PHE A C 1
ATOM 634 O O . PHE A 1 83 ? -0.461 -12.133 18.028 1.00 65.12 83 PHE A O 1
#

Sequence (83 aa):
PRAAMACTVAVEEVIGEHYADQAGRLGDDEAPLREKIQTFRDDELEHLDTAVEHGAYEAPGYELLAGAVKTGSRLAIWLSTRF

Radius of gyration: 14.23 Å; Cα contacts (8 Å, |Δi|>4): 82; chains: 1; bounding box: 32×24×37 Å

Mean predicted aligned error: 2.63 Å

Solvent-accessible surface area (backbone atoms only — not comparable to full-atom values): 4268 Å² total; per-residue (Å²): 112,27,60,58,22,23,47,46,37,23,45,28,58,53,49,31,54,49,31,51,54,54,35,73,72,50,54,83,95,39,42,75,59,30,52,52,36,49,52,55,30,51,50,29,50,53,53,30,53,52,18,51,76,63,35,10,80,75,18,88,63,32,70,64,52,24,51,52,46,33,52,52,52,52,50,51,52,50,60,70,71,72,116